Protein AF-A0A9E4LAI0-F1 (afdb_monomer)

pLDDT: mean 87.23, std 9.24, range [64.25, 98.38]

Structure (mmCIF, N/CA/C/O backbone):
data_AF-A0A9E4LAI0-F1
#
_entry.id   AF-A0A9E4LAI0-F1
#
loop_
_atom_site.group_PDB
_atom_site.id
_atom_site.type_symbol
_atom_site.label_atom_id
_atom_site.label_alt_id
_atom_site.label_comp_id
_atom_site.label_asym_id
_atom_site.label_entity_id
_atom_site.label_seq_id
_atom_site.pdbx_PDB_ins_code
_atom_site.Cartn_x
_atom_site.Cartn_y
_atom_site.Cartn_z
_atom_site.occupancy
_atom_site.B_iso_or_equiv
_atom_site.auth_seq_id
_atom_site.auth_comp_id
_atom_site.auth_asym_id
_atom_site.auth_atom_id
_atom_site.pdbx_PDB_model_num
ATOM 1 N N . MET A 1 1 ? 12.747 -11.117 -9.020 1.00 89.06 1 MET A N 1
ATOM 2 C CA . MET A 1 1 ? 11.397 -11.429 -8.534 1.00 89.06 1 MET A CA 1
ATOM 3 C C . MET A 1 1 ? 11.573 -12.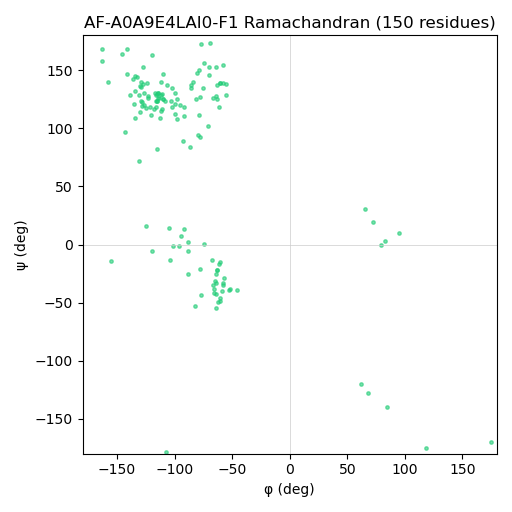028 -7.171 1.00 89.06 1 MET A C 1
ATOM 5 O O . MET A 1 1 ? 12.304 -13.007 -7.047 1.00 89.06 1 MET A O 1
ATOM 9 N N . ASP A 1 2 ? 10.943 -11.422 -6.192 1.00 92.38 2 ASP A N 1
ATOM 10 C CA . ASP A 1 2 ? 10.951 -11.849 -4.810 1.00 92.38 2 ASP A CA 1
ATOM 11 C C . ASP A 1 2 ? 9.513 -11.925 -4.309 1.00 92.38 2 ASP A C 1
ATOM 13 O O . ASP A 1 2 ? 8.656 -11.130 -4.685 1.00 92.38 2 ASP A O 1
ATOM 17 N N . TYR A 1 3 ? 9.246 -12.960 -3.523 1.00 95.19 3 TYR A N 1
ATOM 18 C CA . TYR A 1 3 ? 7.987 -13.152 -2.823 1.00 95.19 3 TYR A CA 1
ATOM 19 C C . TYR A 1 3 ? 8.229 -12.858 -1.349 1.00 95.19 3 TYR A C 1
ATOM 21 O O . TYR A 1 3 ? 9.239 -13.302 -0.792 1.00 95.19 3 TYR A O 1
ATOM 29 N N . PHE A 1 4 ? 7.298 -12.149 -0.724 1.00 92.69 4 PHE A N 1
ATOM 30 C CA . PHE A 1 4 ? 7.337 -11.855 0.699 1.00 92.69 4 PHE A CA 1
ATOM 31 C C . PHE A 1 4 ? 6.064 -12.341 1.393 1.00 92.69 4 PHE A C 1
ATOM 33 O O . PHE A 1 4 ? 4.955 -12.171 0.887 1.00 92.69 4 PHE A O 1
ATOM 40 N N . ASP A 1 5 ? 6.250 -12.918 2.580 1.00 94.62 5 ASP A N 1
ATOM 41 C CA . ASP A 1 5 ? 5.193 -13.297 3.516 1.00 94.62 5 ASP A CA 1
ATOM 42 C C . ASP A 1 5 ? 5.607 -12.833 4.909 1.00 94.62 5 ASP A C 1
ATOM 44 O O . ASP A 1 5 ? 6.584 -13.324 5.481 1.00 94.62 5 ASP A O 1
ATOM 48 N N . ILE A 1 6 ? 4.926 -11.806 5.404 1.00 89.00 6 ILE A N 1
ATOM 49 C CA . ILE A 1 6 ? 5.287 -11.106 6.629 1.00 89.00 6 ILE A CA 1
ATOM 50 C C . ILE A 1 6 ? 4.108 -11.194 7.586 1.00 89.00 6 ILE A C 1
ATOM 52 O O . ILE A 1 6 ? 3.035 -10.652 7.324 1.00 89.00 6 ILE A O 1
ATOM 56 N N . GLU A 1 7 ? 4.343 -11.823 8.734 1.00 88.94 7 GLU A N 1
ATOM 57 C CA . GLU A 1 7 ? 3.403 -11.854 9.847 1.00 88.94 7 GLU A CA 1
ATOM 58 C C . GLU A 1 7 ? 3.963 -11.034 11.014 1.00 88.94 7 GLU A C 1
ATOM 60 O O . GLU A 1 7 ? 5.004 -11.357 11.591 1.00 88.94 7 GLU A O 1
ATOM 65 N N . LEU A 1 8 ? 3.264 -9.959 11.371 1.00 82.69 8 LEU A N 1
ATOM 66 C CA . LEU A 1 8 ? 3.583 -9.111 12.514 1.00 82.69 8 LEU A CA 1
ATOM 67 C C . LEU A 1 8 ? 2.671 -9.487 13.681 1.00 82.69 8 LEU A C 1
ATOM 69 O O . LEU A 1 8 ? 1.450 -9.378 13.579 1.00 82.69 8 LEU A O 1
ATOM 73 N N . LYS A 1 9 ? 3.266 -9.902 14.803 1.00 82.31 9 LYS A N 1
ATOM 74 C CA . LYS A 1 9 ? 2.560 -10.254 16.046 1.00 82.31 9 LYS A CA 1
ATOM 75 C C . LYS A 1 9 ? 2.830 -9.225 17.131 1.00 82.31 9 LYS A C 1
ATOM 77 O O . LYS A 1 9 ? 3.940 -8.706 17.216 1.00 82.31 9 LYS A O 1
ATOM 82 N N . GLY A 1 10 ? 1.840 -8.991 17.992 1.00 70.88 10 GLY A N 1
ATOM 83 C CA . GLY A 1 10 ? 1.996 -8.102 19.147 1.00 70.88 10 GLY A CA 1
ATOM 84 C C . GLY A 1 10 ? 2.229 -6.643 18.756 1.00 70.88 10 GLY A C 1
ATOM 85 O O . GLY A 1 10 ? 2.938 -5.923 19.455 1.00 70.88 10 GLY A O 1
ATOM 86 N N . GLY A 1 11 ? 1.670 -6.220 17.619 1.00 68.88 11 GLY A N 1
ATOM 87 C CA . GLY A 1 11 ? 1.659 -4.810 17.249 1.00 68.88 11 GLY A CA 1
ATOM 88 C C . GLY A 1 11 ? 0.836 -4.012 18.257 1.00 68.88 11 GLY A C 1
ATOM 89 O O . GLY A 1 11 ? -0.085 -4.543 18.866 1.00 68.88 11 GLY A O 1
ATOM 90 N N . VAL A 1 12 ? 1.140 -2.732 18.432 1.00 67.31 12 VAL A N 1
ATOM 91 C CA . VAL A 1 12 ? 0.306 -1.825 19.228 1.00 67.31 12 VAL A CA 1
ATOM 92 C C . VAL A 1 12 ? -0.348 -0.846 18.271 1.00 67.31 12 VAL A C 1
ATOM 94 O O . VAL A 1 12 ? 0.338 -0.192 17.487 1.00 67.31 12 VAL A O 1
ATOM 97 N N . GLY A 1 13 ? -1.671 -0.746 18.314 1.00 69.56 13 GLY A N 1
ATOM 98 C CA . GLY A 1 13 ? -2.415 0.170 17.461 1.00 69.56 13 GLY A CA 1
ATOM 99 C C . GLY A 1 13 ? -3.825 0.399 17.976 1.00 69.56 13 GLY A C 1
ATOM 100 O O . GLY A 1 13 ? -4.352 -0.384 18.761 1.00 69.56 13 GLY A O 1
ATOM 101 N N . ALA A 1 14 ? -4.422 1.516 17.578 1.00 66.19 14 ALA A N 1
ATOM 102 C CA . ALA A 1 14 ? -5.765 1.866 18.011 1.00 66.19 14 ALA A CA 1
ATOM 103 C C . ALA A 1 14 ? -6.801 1.178 17.121 1.00 66.19 14 ALA A C 1
ATOM 105 O O . ALA A 1 14 ? -6.645 1.124 15.899 1.00 66.19 14 ALA A O 1
ATOM 106 N N . LEU A 1 15 ? -7.886 0.694 17.726 1.00 75.25 15 LEU A N 1
ATOM 107 C CA . LEU A 1 15 ? -9.094 0.377 16.968 1.00 75.25 15 LEU A CA 1
ATOM 108 C C . LEU A 1 15 ? -9.638 1.669 16.355 1.00 75.25 15 LEU A C 1
ATOM 110 O O . LEU A 1 15 ? -9.705 2.690 17.036 1.00 75.25 15 LEU A O 1
ATOM 114 N N . SER A 1 16 ? -10.075 1.630 15.097 1.00 78.38 16 SER A N 1
ATOM 115 C CA . SER A 1 16 ? -10.792 2.769 14.517 1.00 78.38 16 SER A CA 1
ATOM 116 C C . SER A 1 16 ? -12.048 3.090 15.348 1.00 78.38 16 SER A C 1
ATOM 118 O O . SER A 1 16 ? -12.754 2.139 15.714 1.00 78.38 16 SER A O 1
ATOM 120 N N . PRO A 1 17 ? -12.376 4.371 15.600 1.00 85.19 17 PRO A N 1
ATOM 121 C CA . PRO A 1 17 ? -13.612 4.785 16.275 1.00 85.19 17 PRO A CA 1
ATOM 122 C C . PRO A 1 17 ? -14.881 4.088 15.758 1.00 85.19 17 PRO A C 1
ATOM 124 O O . PRO A 1 17 ? -15.740 3.676 16.534 1.00 85.19 17 PRO A O 1
ATOM 127 N N . GLU A 1 18 ? -14.973 3.879 14.447 1.00 83.12 18 GLU A N 1
ATOM 128 C CA . GLU A 1 18 ? -16.085 3.220 13.760 1.00 83.12 18 GLU A CA 1
ATOM 129 C C . GLU A 1 18 ? -16.210 1.756 14.173 1.00 83.12 18 GLU A C 1
ATOM 131 O O . GLU A 1 18 ? -17.307 1.268 14.428 1.00 83.12 18 GLU A O 1
ATOM 136 N N . LEU A 1 19 ? -15.084 1.048 14.268 1.00 82.00 19 LEU A N 1
ATOM 137 C CA . LEU A 1 19 ? -15.060 -0.340 14.721 1.00 82.00 19 LEU A CA 1
ATOM 138 C C . LEU A 1 19 ? -15.493 -0.439 16.186 1.00 82.00 19 LEU A C 1
ATOM 140 O O . LEU A 1 19 ? -16.276 -1.323 16.515 1.00 82.00 19 LEU A O 1
ATOM 144 N N . VAL A 1 20 ? -15.041 0.475 17.050 1.00 86.31 20 VAL A N 1
ATOM 145 C CA . VAL A 1 20 ? -15.478 0.534 18.457 1.00 86.31 20 VAL A CA 1
ATOM 146 C C . VAL A 1 20 ? -16.991 0.758 18.543 1.00 86.31 20 VAL A C 1
ATOM 148 O O . VAL A 1 20 ? -17.690 0.004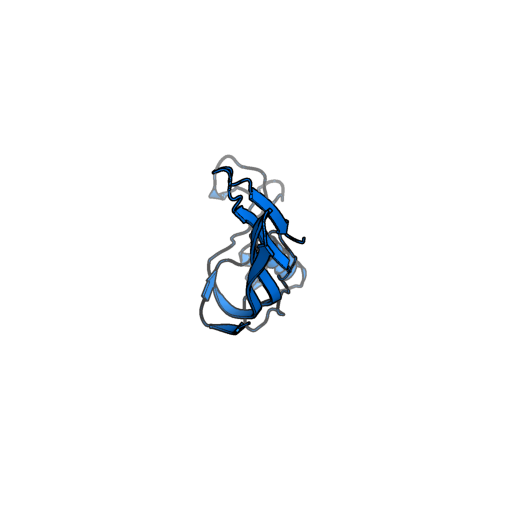 19.223 1.00 86.31 20 VAL A O 1
ATOM 151 N N . LEU A 1 21 ? -17.513 1.739 17.801 1.00 89.25 21 LEU A N 1
ATOM 152 C CA . LEU A 1 21 ? -18.940 2.049 17.771 1.00 89.25 21 LEU A CA 1
ATOM 153 C C . LEU A 1 21 ? -19.771 0.880 17.228 1.00 89.25 21 LEU A C 1
ATOM 155 O O . LEU A 1 21 ? -20.724 0.464 17.881 1.00 89.25 21 LEU A O 1
ATOM 159 N N . ASN A 1 22 ? -19.393 0.309 16.082 1.00 87.94 22 ASN A N 1
ATOM 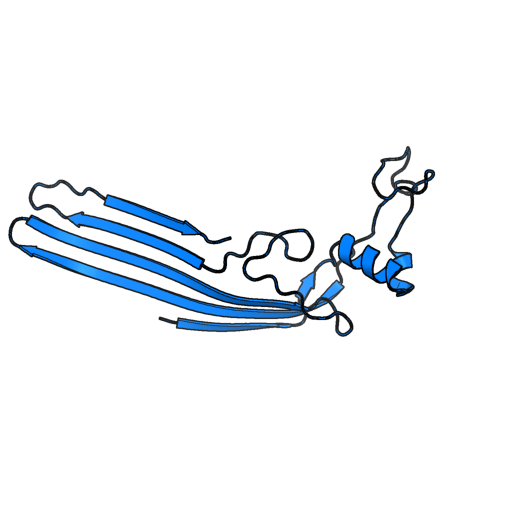160 C CA . ASN A 1 22 ? -20.098 -0.828 15.485 1.00 87.94 22 ASN A CA 1
ATOM 161 C C . ASN A 1 22 ? -20.131 -2.024 16.439 1.00 87.94 22 ASN A C 1
ATOM 163 O O . ASN A 1 22 ? -21.170 -2.650 16.604 1.00 87.94 22 ASN A O 1
ATOM 167 N N . ARG A 1 23 ? -19.039 -2.293 17.162 1.00 85.75 23 ARG A N 1
ATOM 168 C CA . ARG A 1 23 ? -19.013 -3.363 18.168 1.00 85.75 23 ARG A CA 1
ATOM 169 C C . ARG A 1 23 ? -19.928 -3.099 19.351 1.00 85.75 23 ARG A C 1
ATOM 171 O O . ARG A 1 23 ? -20.544 -4.039 19.849 1.00 85.75 23 ARG A O 1
ATOM 178 N N . CYS A 1 24 ? -20.022 -1.849 19.797 1.00 89.81 24 CYS A N 1
ATOM 179 C CA . CYS A 1 24 ? -21.010 -1.482 20.802 1.00 89.81 24 CYS A CA 1
ATOM 180 C C . CYS A 1 24 ? -22.436 -1.758 20.296 1.00 89.81 24 CYS A C 1
ATOM 182 O O . CYS A 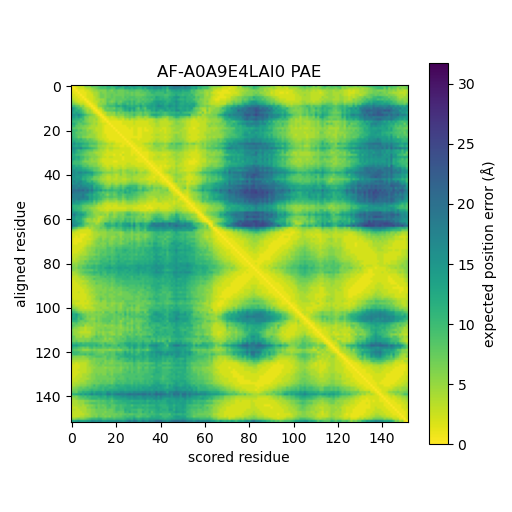1 24 ? -23.226 -2.380 21.005 1.00 89.81 24 CYS A O 1
ATOM 184 N N . LEU A 1 25 ? -22.741 -1.362 19.054 1.00 89.94 25 LEU A N 1
ATOM 185 C CA . LEU A 1 25 ? -24.044 -1.597 18.421 1.00 89.94 25 LEU A CA 1
ATOM 186 C C . LEU A 1 25 ? -24.348 -3.094 18.228 1.00 89.94 25 LEU A C 1
ATOM 188 O O . LEU A 1 25 ? -25.492 -3.504 18.403 1.00 89.94 25 LEU A O 1
ATOM 192 N N . ASP A 1 26 ? -23.324 -3.911 17.976 1.00 89.75 26 ASP A N 1
ATOM 193 C CA . ASP A 1 26 ? -23.410 -5.378 17.910 1.00 89.75 26 ASP A CA 1
ATOM 194 C C . ASP A 1 26 ? -23.542 -6.049 19.299 1.00 89.75 26 ASP A C 1
ATOM 196 O O . ASP A 1 26 ? -23.590 -7.277 19.401 1.00 89.75 26 ASP A O 1
ATOM 200 N N . GLY A 1 27 ? -23.582 -5.272 20.389 1.00 87.50 27 GLY A N 1
ATOM 201 C CA . GLY A 1 27 ? -23.843 -5.760 21.747 1.00 87.50 27 GLY A CA 1
ATOM 202 C C . GLY A 1 27 ? -22.605 -6.073 22.594 1.00 87.50 27 GLY A C 1
ATOM 203 O O . GLY A 1 27 ? -22.738 -6.642 23.680 1.00 87.50 27 GLY A O 1
ATOM 204 N N . LYS A 1 28 ? -21.389 -5.703 22.163 1.00 86.00 28 LYS A N 1
ATOM 205 C CA . LYS A 1 28 ? -20.188 -5.808 23.015 1.00 86.00 28 LYS A CA 1
ATOM 206 C C . LYS A 1 28 ? -20.122 -4.643 24.004 1.00 86.00 28 LYS A C 1
ATOM 208 O O . LYS A 1 28 ? -19.547 -3.598 23.708 1.00 86.00 28 LYS A O 1
ATOM 213 N N . THR A 1 29 ? -20.632 -4.866 25.215 1.00 86.81 29 THR A N 1
ATOM 214 C CA . THR A 1 29 ? -20.696 -3.861 26.295 1.00 86.81 29 THR A CA 1
ATOM 215 C C . THR A 1 29 ? -19.350 -3.197 26.595 1.00 86.81 29 THR A C 1
ATOM 217 O O . THR A 1 29 ? -19.302 -1.983 26.740 1.00 86.81 29 THR A O 1
ATOM 220 N N . SER A 1 30 ? -18.241 -3.947 26.572 1.00 85.44 30 SER A N 1
ATOM 221 C CA . SER A 1 30 ? -16.904 -3.388 26.830 1.00 85.44 30 SER A CA 1
ATOM 222 C C . SER A 1 30 ? -16.448 -2.346 25.800 1.00 85.44 30 SER A C 1
ATOM 224 O O . SER A 1 30 ? -15.576 -1.535 26.095 1.00 85.44 30 SER A O 1
ATOM 226 N N . GLN A 1 31 ? -17.014 -2.352 24.588 1.00 86.94 31 GLN A N 1
ATOM 227 C CA . GLN A 1 31 ? -16.757 -1.312 23.588 1.00 86.94 31 GLN A CA 1
ATOM 228 C C . GLN A 1 31 ? -17.731 -0.137 23.735 1.00 86.94 31 GLN A C 1
ATOM 230 O O . GLN A 1 31 ? -17.375 0.988 23.401 1.00 86.94 31 GLN A O 1
ATOM 235 N N . CYS A 1 32 ? -18.925 -0.358 24.297 1.00 89.56 32 CYS A N 1
ATOM 236 C CA . CYS A 1 32 ? -19.845 0.727 24.649 1.00 89.56 32 CYS A CA 1
ATOM 237 C C . CYS A 1 32 ? -19.285 1.639 25.740 1.00 89.56 32 CYS A C 1
ATOM 239 O O . CYS A 1 32 ? -19.522 2.843 25.695 1.00 89.56 32 CYS A O 1
ATOM 241 N N . ASP A 1 33 ? -18.477 1.099 26.655 1.00 88.94 33 ASP A N 1
ATOM 242 C CA . ASP A 1 33 ? -17.802 1.885 27.694 1.00 88.94 33 ASP A CA 1
ATOM 243 C C . ASP A 1 33 ? -16.833 2.931 27.124 1.00 88.94 33 ASP A C 1
ATOM 245 O O . ASP A 1 33 ? -16.470 3.866 27.835 1.00 88.94 33 ASP A O 1
ATOM 249 N N . LYS A 1 34 ? -16.442 2.800 25.851 1.00 88.38 34 LYS A N 1
ATOM 250 C CA . LYS A 1 34 ? -15.578 3.735 25.115 1.00 88.38 34 LYS A CA 1
ATOM 251 C C . LYS A 1 34 ? -16.360 4.745 24.271 1.00 88.38 34 LYS A C 1
ATOM 253 O O . LYS A 1 34 ? -15.763 5.578 23.596 1.00 88.38 34 LYS A O 1
ATOM 258 N N . VAL A 1 35 ? -17.691 4.676 24.261 1.00 90.81 35 VAL A N 1
ATOM 259 C CA . VAL A 1 35 ? -18.549 5.607 23.520 1.00 90.81 35 VAL A CA 1
ATOM 260 C C . VAL A 1 35 ? -19.052 6.678 24.486 1.00 90.81 35 VAL A C 1
ATOM 262 O O . VAL A 1 35 ? -19.906 6.420 25.334 1.00 90.81 35 VAL A O 1
ATOM 265 N N . ARG A 1 36 ? -18.531 7.902 24.360 1.00 90.00 36 ARG A N 1
ATOM 266 C CA . ARG A 1 36 ? -18.939 9.060 25.163 1.00 90.00 36 ARG A CA 1
ATOM 267 C C . ARG A 1 36 ? -19.898 9.916 24.352 1.00 90.00 36 ARG A C 1
ATOM 269 O O . ARG A 1 36 ? -19.511 10.519 23.357 1.00 90.00 36 ARG A O 1
ATOM 276 N N . ARG A 1 37 ? -21.162 9.971 24.768 1.00 89.69 37 ARG A N 1
ATOM 277 C CA . ARG A 1 37 ? -22.148 10.864 24.147 1.00 89.69 37 ARG A CA 1
ATOM 278 C C . ARG A 1 37 ? -22.081 12.250 24.773 1.00 89.69 37 ARG A C 1
ATOM 280 O O . ARG A 1 37 ? -22.002 12.360 25.995 1.00 89.69 37 ARG A O 1
ATOM 287 N N . GLY A 1 38 ? -22.155 13.279 23.934 1.00 88.50 38 GLY A N 1
ATOM 288 C CA . GLY A 1 38 ? -22.289 14.662 24.380 1.00 88.50 38 GLY A CA 1
ATOM 289 C C . GLY A 1 38 ? -23.663 14.936 25.014 1.00 88.50 38 GLY A C 1
ATOM 290 O O . GLY A 1 38 ? -24.558 14.086 24.943 1.00 88.50 38 GLY A O 1
ATOM 291 N N . PRO A 1 39 ? -23.886 16.131 25.594 1.00 85.88 39 PRO A N 1
ATOM 292 C CA . PRO A 1 39 ? -25.147 16.503 26.242 1.00 85.88 39 PRO A CA 1
ATOM 293 C C . PRO A 1 39 ? -26.366 16.404 25.319 1.00 85.88 39 PRO A C 1
ATOM 295 O O . PRO A 1 39 ? -27.471 16.126 25.778 1.00 85.88 39 PRO A O 1
ATOM 298 N N . SER A 1 40 ? -26.158 16.596 24.015 1.00 86.44 40 SER A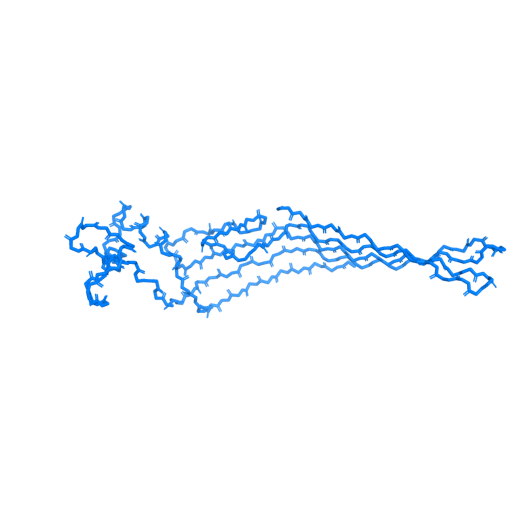 N 1
ATOM 299 C CA . SER A 1 40 ? -27.191 16.493 22.978 1.00 86.44 40 SER A CA 1
ATOM 300 C C . SER A 1 40 ? -27.342 15.070 22.418 1.00 86.44 40 SER A C 1
ATOM 302 O O . SER A 1 40 ? -28.122 14.849 21.494 1.00 86.44 40 SER A O 1
ATOM 304 N N . GLY A 1 41 ? -26.588 14.099 22.945 1.00 85.94 41 GLY A N 1
ATOM 305 C CA . GLY A 1 41 ? -26.563 12.710 22.485 1.00 85.94 41 GLY A CA 1
ATOM 306 C C . GLY A 1 41 ? -25.654 12.437 21.279 1.00 85.94 41 GLY A C 1
ATOM 307 O O . GLY A 1 41 ? -25.615 11.294 20.809 1.00 85.94 41 GLY A O 1
ATOM 308 N N . ASP A 1 42 ? -24.932 13.444 20.786 1.00 88.94 42 ASP A N 1
ATOM 309 C CA . ASP A 1 42 ? -24.008 13.357 19.652 1.00 88.94 42 ASP A CA 1
ATOM 310 C C . ASP A 1 42 ? -22.662 12.692 20.022 1.00 88.94 42 ASP A C 1
ATOM 312 O O . ASP A 1 42 ? -22.395 12.404 21.190 1.00 88.94 42 ASP A O 1
ATOM 316 N N . LEU A 1 43 ? -21.822 12.431 19.015 1.00 88.00 43 LEU A N 1
ATOM 317 C CA . LEU A 1 43 ? -20.495 11.810 19.168 1.00 88.00 43 LEU A CA 1
ATOM 318 C C . LEU A 1 43 ? -19.360 12.650 18.556 1.00 88.00 43 LEU A C 1
ATOM 320 O O . LEU A 1 43 ? -18.292 12.107 18.277 1.00 88.00 43 LEU A O 1
ATOM 324 N N . TRP A 1 44 ? -19.593 13.933 18.271 1.00 82.81 44 TRP A N 1
ATOM 325 C CA . TRP A 1 44 ? -18.623 14.746 17.521 1.00 82.81 44 TRP A CA 1
ATOM 326 C C . TRP A 1 44 ? -18.713 16.253 17.763 1.00 82.81 44 TRP A C 1
ATOM 328 O O . TRP A 1 44 ? -17.818 16.985 17.337 1.00 82.81 44 TRP A O 1
ATOM 338 N N . LEU A 1 45 ? -19.796 16.751 18.365 1.00 84.44 45 LEU A N 1
ATOM 339 C CA . LEU A 1 45 ? -19.961 18.173 18.619 1.00 84.44 45 LEU A CA 1
ATOM 340 C C . LEU A 1 45 ? -19.117 18.563 19.837 1.00 84.44 45 LEU A C 1
ATOM 342 O O . LEU A 1 45 ? -19.261 17.959 20.905 1.00 84.44 45 LEU A O 1
ATOM 346 N N . PRO A 1 46 ? -18.258 19.588 19.704 1.00 78.94 46 PRO A N 1
ATOM 347 C CA . PRO A 1 46 ? -17.544 20.143 20.841 1.00 78.94 46 PRO A CA 1
ATOM 348 C C . PRO A 1 46 ? -18.533 20.688 21.871 1.00 78.94 46 PRO A C 1
ATOM 350 O O . PRO A 1 46 ? -19.510 21.352 21.516 1.00 78.94 46 PRO A O 1
ATOM 353 N N . SER A 1 47 ? -18.247 20.457 23.145 1.00 79.62 47 SER A N 1
ATOM 354 C CA . SER A 1 47 ? -18.928 21.111 24.261 1.00 79.62 47 SER A CA 1
ATOM 355 C C . SER A 1 47 ? -18.013 22.146 24.923 1.00 79.62 47 SER A C 1
ATOM 357 O O . SER A 1 47 ? -16.882 22.387 24.500 1.00 79.62 47 SER A O 1
ATOM 359 N N . ASP A 1 48 ? -18.519 22.786 25.973 1.00 82.25 48 ASP A N 1
ATOM 360 C CA . ASP A 1 48 ? -17.791 23.756 26.789 1.00 82.25 48 ASP A CA 1
ATOM 361 C C . ASP A 1 48 ? -16.574 23.158 27.521 1.00 82.25 48 ASP A C 1
ATOM 363 O O . ASP A 1 48 ? -15.656 23.895 27.887 1.00 82.25 48 ASP A O 1
ATOM 367 N N . ARG A 1 49 ? -16.547 21.834 27.724 1.00 78.75 49 ARG A N 1
ATOM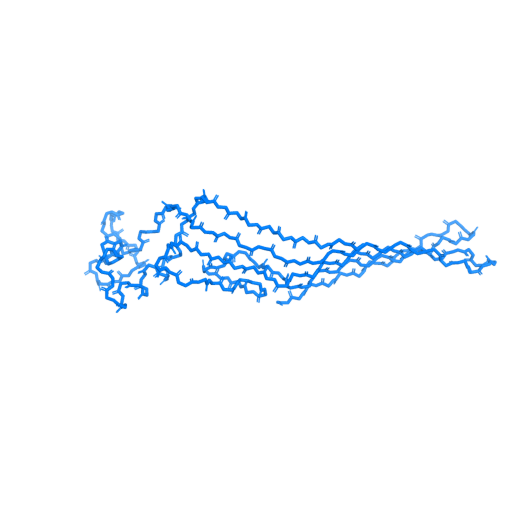 368 C CA . ARG A 1 49 ? -15.446 21.094 28.354 1.00 78.75 49 ARG A CA 1
ATOM 369 C C . ARG A 1 49 ? -15.132 19.817 27.593 1.00 78.75 49 ARG A C 1
ATOM 371 O O . ARG A 1 49 ? -16.030 19.097 27.178 1.00 78.75 49 ARG A O 1
ATOM 378 N N . VAL A 1 50 ? -13.854 19.462 27.501 1.00 74.44 50 VAL A N 1
ATOM 379 C CA . VAL A 1 50 ? -13.434 18.216 26.835 1.00 74.44 50 VAL A CA 1
ATOM 380 C C . VAL A 1 50 ? -14.090 16.987 27.482 1.00 74.44 50 VAL A C 1
ATOM 382 O O . VAL A 1 50 ? -14.479 16.067 26.770 1.00 74.44 50 VAL A O 1
ATOM 385 N N . GLU A 1 51 ? -14.304 16.997 28.805 1.00 79.31 51 GLU A N 1
ATOM 386 C CA . GLU A 1 51 ? -14.955 15.883 29.517 1.00 79.31 51 GLU A CA 1
ATOM 387 C C . GLU A 1 51 ? -16.417 15.654 29.102 1.00 79.31 51 GLU A C 1
ATOM 389 O O . GLU A 1 51 ? -16.940 14.554 29.265 1.00 79.31 51 GLU A O 1
ATOM 394 N N . THR A 1 52 ? -17.091 16.691 28.597 1.00 81.56 52 THR A N 1
ATOM 395 C CA . THR A 1 52 ? -18.494 16.631 28.171 1.00 81.56 52 THR A CA 1
ATOM 396 C C . THR A 1 52 ? -18.633 16.525 26.653 1.00 81.56 52 THR A C 1
ATOM 398 O O . THR A 1 52 ? -19.748 16.441 26.154 1.00 81.56 52 THR A O 1
ATOM 401 N N . THR A 1 53 ? -17.534 16.528 25.895 1.00 86.62 53 THR A N 1
ATOM 402 C CA . THR A 1 53 ? -17.583 16.487 24.428 1.00 86.62 53 THR A CA 1
ATOM 403 C C . THR A 1 53 ? -17.925 15.077 23.956 1.00 86.62 53 THR A C 1
ATOM 405 O O . THR A 1 53 ? -17.352 14.102 24.441 1.00 86.62 53 THR A O 1
ATOM 408 N N . GLY A 1 54 ? -18.841 14.952 22.992 1.00 88.94 54 GLY A N 1
ATOM 409 C CA . GLY A 1 54 ? -19.157 13.662 22.382 1.00 88.94 54 GLY A CA 1
ATOM 410 C C . GLY A 1 54 ? -17.970 13.135 21.576 1.00 88.94 54 GLY A C 1
ATOM 411 O O . GLY A 1 54 ? -17.449 13.848 20.722 1.00 88.94 54 GLY A O 1
ATOM 412 N N . HIS A 1 55 ? -17.529 11.906 21.846 1.00 89.06 55 HIS A N 1
ATOM 413 C CA . HIS A 1 55 ? -16.441 11.250 21.119 1.00 89.06 55 HIS A CA 1
ATOM 414 C C . HIS A 1 55 ? -16.424 9.732 21.351 1.00 89.06 55 HIS A C 1
ATOM 416 O O . HIS A 1 55 ? -17.090 9.190 22.234 1.00 89.06 55 HIS A O 1
ATOM 422 N N . VAL A 1 56 ? -15.624 9.027 20.552 1.00 89.00 56 VAL A N 1
ATOM 423 C CA . VAL A 1 56 ? -15.306 7.613 20.771 1.00 89.00 56 VAL A CA 1
ATOM 424 C C . VAL A 1 56 ? -13.844 7.498 21.192 1.00 89.00 56 VAL A C 1
ATOM 426 O O . VAL A 1 56 ? -12.946 7.976 20.498 1.00 89.00 56 VAL A O 1
ATOM 429 N N . GLU A 1 57 ? -13.602 6.859 22.332 1.00 86.25 57 GLU A N 1
ATOM 430 C CA . GLU A 1 57 ? -12.275 6.631 22.898 1.00 86.25 57 GLU A CA 1
ATOM 431 C C . GLU A 1 57 ? -11.579 5.468 22.166 1.00 86.25 57 GLU A C 1
ATOM 433 O O . GLU A 1 57 ? -11.722 4.291 22.504 1.00 86.25 57 GLU A O 1
ATOM 438 N N . ALA A 1 58 ? -10.801 5.800 21.137 1.00 77.62 58 ALA A N 1
ATOM 439 C CA . ALA A 1 58 ? -9.949 4.854 20.421 1.00 77.62 58 ALA A CA 1
ATOM 440 C C . ALA A 1 58 ? -8.580 4.722 21.113 1.00 77.62 58 ALA A C 1
ATOM 442 O O . ALA A 1 58 ? -7.614 5.395 20.754 1.00 77.62 58 ALA A O 1
ATOM 443 N N . VAL A 1 59 ? -8.496 3.868 22.137 1.00 70.44 59 VAL A N 1
ATOM 444 C CA . VAL A 1 59 ? -7.231 3.586 22.838 1.00 70.44 59 VAL A CA 1
ATOM 445 C C . VAL A 1 59 ? -6.345 2.620 22.050 1.00 70.44 59 VAL A C 1
ATOM 447 O O . VAL A 1 59 ? -6.837 1.764 21.314 1.00 70.44 59 VAL A O 1
ATOM 450 N N . LEU A 1 60 ? -5.026 2.761 22.215 1.00 68.31 60 LEU A N 1
ATOM 451 C CA . LEU A 1 60 ? -4.058 1.791 21.707 1.00 68.31 60 LEU A CA 1
ATOM 452 C C . LEU A 1 60 ? -4.282 0.445 22.401 1.00 68.31 60 LEU A C 1
ATOM 454 O O . LEU A 1 60 ? -4.242 0.358 23.627 1.00 68.31 60 LEU A O 1
ATOM 458 N N . GLU A 1 61 ? -4.478 -0.602 21.611 1.00 70.88 61 GLU A N 1
ATOM 459 C CA . GLU A 1 61 ? -4.578 -1.977 22.081 1.00 70.88 61 GLU A CA 1
ATOM 460 C C . GLU A 1 61 ? -3.474 -2.833 21.461 1.00 70.88 61 GLU A C 1
ATOM 462 O O . GLU A 1 61 ? -2.839 -2.465 20.467 1.00 70.88 61 GLU A O 1
ATOM 467 N N . ASN A 1 62 ? -3.240 -3.996 22.068 1.00 64.25 62 ASN A N 1
ATOM 468 C CA . ASN A 1 62 ? -2.370 -5.008 21.487 1.00 64.25 62 ASN A CA 1
ATOM 469 C C . ASN A 1 62 ? -3.087 -5.621 20.280 1.00 64.25 62 ASN A C 1
ATOM 471 O O . ASN A 1 62 ? -3.972 -6.465 20.437 1.00 64.25 62 ASN A O 1
ATOM 475 N N . LEU A 1 63 ? -2.692 -5.188 19.086 1.00 68.38 63 LEU A N 1
ATOM 476 C CA . LEU A 1 63 ? -3.136 -5.755 17.829 1.00 68.38 63 LEU A CA 1
ATOM 477 C C . LEU A 1 63 ? -2.663 -7.203 17.718 1.00 68.38 63 LEU A C 1
ATOM 479 O O . LEU A 1 63 ? -1.480 -7.515 17.884 1.00 68.38 63 LEU A O 1
ATOM 483 N N . ALA A 1 64 ? -3.612 -8.091 17.434 1.00 67.50 64 ALA A N 1
ATOM 484 C CA . ALA A 1 64 ? -3.364 -9.522 17.420 1.00 67.50 64 ALA A CA 1
ATOM 485 C C . ALA A 1 64 ? -2.366 -9.920 16.322 1.00 67.50 64 ALA A C 1
ATOM 487 O O . ALA A 1 64 ? -1.366 -10.567 16.634 1.00 67.50 64 ALA A O 1
ATOM 488 N N . VAL A 1 65 ? -2.624 -9.554 15.058 1.00 78.69 65 VAL A N 1
ATOM 489 C CA . VAL A 1 65 ? -1.787 -9.956 13.911 1.00 78.69 65 VAL A CA 1
ATOM 490 C C . VAL A 1 65 ? -1.964 -8.988 12.731 1.00 78.69 65 VAL A C 1
ATOM 492 O O . VAL A 1 65 ? -3.093 -8.607 12.429 1.00 78.69 65 VAL A O 1
ATOM 495 N N . ALA A 1 66 ? -0.887 -8.645 12.020 1.00 83.81 66 ALA A N 1
ATOM 496 C CA . ALA A 1 66 ? -0.960 -8.131 10.649 1.00 83.81 66 ALA A CA 1
ATOM 497 C C . ALA A 1 66 ? -0.253 -9.097 9.688 1.00 83.81 66 ALA A C 1
ATOM 499 O O . ALA A 1 66 ? 0.878 -9.496 9.949 1.00 83.81 66 ALA A O 1
ATOM 500 N N . GLU A 1 67 ? -0.907 -9.463 8.589 1.00 88.69 67 GLU A N 1
ATOM 501 C CA . GLU A 1 67 ? -0.366 -10.363 7.562 1.00 88.69 67 GLU A CA 1
ATOM 502 C C . GLU A 1 67 ? -0.227 -9.603 6.245 1.00 88.69 67 GLU A C 1
ATOM 504 O O . GLU A 1 67 ? -1.204 -9.051 5.742 1.00 88.69 67 GLU A O 1
ATOM 509 N N . VAL A 1 68 ? 0.981 -9.566 5.688 1.00 91.25 68 VAL A N 1
ATOM 510 C CA . VAL A 1 68 ? 1.303 -8.855 4.446 1.00 91.25 68 VAL A CA 1
ATOM 511 C C . VAL A 1 68 ? 1.971 -9.834 3.489 1.00 91.25 68 VAL A C 1
ATOM 513 O O . VAL A 1 68 ? 3.027 -10.381 3.807 1.00 91.25 68 VAL A O 1
ATOM 516 N N . ARG A 1 69 ? 1.373 -10.044 2.314 1.00 94.94 69 ARG A N 1
ATOM 517 C CA . ARG A 1 69 ? 1.904 -10.943 1.281 1.00 94.94 69 ARG A CA 1
ATOM 518 C C . ARG A 1 69 ? 1.893 -10.302 -0.086 1.00 94.94 69 ARG A C 1
ATOM 520 O O . ARG A 1 69 ? 0.953 -9.581 -0.433 1.00 94.94 69 ARG A O 1
ATOM 527 N N . GLY A 1 70 ? 2.907 -10.607 -0.879 1.00 95.81 70 GLY A N 1
ATOM 528 C CA . GLY A 1 70 ? 2.995 -10.088 -2.228 1.00 95.81 70 GLY A CA 1
ATOM 529 C C . GLY A 1 70 ? 4.287 -10.444 -2.937 1.00 95.81 70 GLY A C 1
ATOM 530 O O . GLY A 1 70 ? 5.077 -11.277 -2.494 1.00 95.81 70 GLY A O 1
ATOM 531 N N . TYR A 1 71 ? 4.454 -9.799 -4.082 1.00 96.81 71 TYR A N 1
ATOM 532 C CA . TYR A 1 71 ? 5.516 -10.064 -5.030 1.00 96.81 71 TYR A CA 1
ATOM 533 C C . TYR A 1 71 ? 6.122 -8.751 -5.494 1.00 96.81 71 TYR A C 1
ATOM 535 O O . TYR A 1 71 ? 5.404 -7.854 -5.940 1.00 96.81 71 TYR A O 1
ATOM 543 N N . ASP A 1 72 ? 7.444 -8.687 -5.476 1.00 96.38 72 ASP A N 1
ATOM 544 C CA . ASP A 1 72 ? 8.209 -7.593 -6.043 1.00 96.38 72 ASP A CA 1
ATOM 545 C C . ASP A 1 72 ? 8.992 -8.078 -7.272 1.00 96.38 72 ASP A C 1
ATOM 547 O O . ASP A 1 72 ? 9.523 -9.191 -7.367 1.00 96.38 72 ASP A O 1
ATOM 551 N N . PHE A 1 73 ? 9.018 -7.230 -8.293 1.00 97.12 73 PHE A N 1
ATOM 552 C CA . PHE A 1 73 ? 9.681 -7.481 -9.560 1.00 97.12 73 PHE A CA 1
ATOM 553 C C . PHE A 1 73 ? 10.572 -6.293 -9.894 1.00 97.12 73 PHE A C 1
ATOM 555 O O . PHE A 1 73 ? 10.113 -5.158 -10.031 1.00 97.12 73 PHE A O 1
ATOM 562 N N . ALA A 1 74 ? 11.853 -6.584 -10.090 1.00 97.44 74 ALA A N 1
ATOM 563 C CA . ALA A 1 74 ? 12.825 -5.664 -10.649 1.00 97.44 74 ALA A CA 1
ATOM 564 C C . ALA A 1 74 ? 13.311 -6.223 -11.986 1.00 97.44 74 ALA A C 1
ATOM 566 O O . ALA A 1 74 ? 13.772 -7.365 -12.054 1.00 97.44 74 ALA A O 1
ATOM 567 N N . ILE A 1 75 ? 13.161 -5.429 -13.044 1.00 96.88 75 ILE A N 1
ATOM 568 C CA . ILE A 1 75 ? 13.590 -5.776 -14.398 1.00 96.88 75 ILE A CA 1
ATOM 569 C C . ILE A 1 75 ? 14.441 -4.627 -14.925 1.00 96.88 75 ILE A C 1
ATOM 571 O O . ILE A 1 75 ? 13.951 -3.508 -15.080 1.00 96.88 75 ILE A O 1
ATOM 575 N N . ASP A 1 76 ? 15.691 -4.930 -15.248 1.00 97.50 76 ASP A N 1
ATOM 576 C CA . ASP A 1 76 ? 16.604 -4.035 -15.947 1.00 97.50 76 ASP A CA 1
ATOM 577 C C . ASP A 1 76 ? 16.930 -4.655 -17.307 1.00 97.50 76 ASP A C 1
ATOM 579 O O . ASP A 1 76 ? 17.374 -5.801 -17.397 1.00 97.50 76 ASP A O 1
ATOM 583 N N . TYR A 1 77 ? 16.671 -3.915 -18.382 1.00 97.38 77 TYR A N 1
ATOM 584 C CA . TYR A 1 77 ? 16.867 -4.394 -19.743 1.00 97.38 77 TYR A CA 1
ATOM 585 C C . TYR A 1 77 ? 17.481 -3.311 -20.621 1.00 97.38 77 TYR A C 1
ATOM 587 O O . TYR A 1 77 ? 16.965 -2.198 -20.712 1.00 97.38 77 TYR A O 1
ATOM 595 N N . MET A 1 78 ? 18.570 -3.651 -21.310 1.00 97.44 78 MET A N 1
ATOM 596 C CA . MET A 1 78 ? 19.223 -2.761 -22.262 1.00 97.44 78 MET A CA 1
ATOM 597 C C . MET A 1 78 ? 19.052 -3.296 -23.679 1.00 97.44 78 MET A C 1
ATOM 599 O O . MET A 1 78 ? 19.585 -4.346 -24.035 1.00 97.44 78 MET A O 1
ATOM 603 N N . LEU A 1 79 ? 18.333 -2.538 -24.499 1.00 97.56 79 LEU A N 1
ATOM 604 C CA . LEU A 1 79 ? 18.146 -2.812 -25.912 1.00 97.56 79 LEU A CA 1
ATOM 605 C C . LEU A 1 79 ? 19.169 -2.024 -26.732 1.00 97.56 79 LEU A C 1
ATOM 607 O O . LEU A 1 79 ? 19.188 -0.792 -26.711 1.00 97.56 79 LEU A O 1
ATOM 611 N N . ASN A 1 80 ? 20.006 -2.730 -27.486 1.00 96.69 80 ASN A N 1
ATOM 612 C CA . ASN A 1 80 ? 20.952 -2.113 -28.409 1.00 96.69 80 ASN A CA 1
ATOM 613 C C . ASN A 1 80 ? 20.244 -1.741 -29.725 1.00 96.69 80 ASN A C 1
ATOM 615 O O . ASN A 1 80 ? 19.633 -2.597 -30.360 1.00 96.69 80 ASN A O 1
ATOM 619 N N . LEU A 1 81 ? 20.336 -0.472 -30.136 1.00 96.50 81 LEU A N 1
ATOM 620 C CA . LEU A 1 81 ? 19.760 0.054 -31.381 1.00 96.50 81 LEU A CA 1
ATOM 621 C C . LEU A 1 81 ? 20.824 0.302 -32.469 1.00 96.50 81 LEU A C 1
ATOM 623 O O . LEU A 1 81 ? 20.578 1.005 -33.455 1.00 96.50 81 LEU A O 1
ATOM 627 N N . GLY A 1 82 ? 22.032 -0.236 -32.291 1.00 96.00 82 GLY A N 1
ATOM 628 C CA . GLY A 1 82 ? 23.162 -0.080 -33.198 1.00 96.00 82 GLY A CA 1
ATOM 629 C C . GLY A 1 82 ? 23.584 1.382 -33.325 1.00 96.00 82 GLY A C 1
ATOM 630 O O . GLY A 1 82 ? 23.914 2.042 -32.342 1.00 96.00 82 GLY A O 1
ATOM 631 N N . ARG A 1 83 ? 23.534 1.917 -34.551 1.00 95.81 83 ARG A N 1
ATOM 632 C CA . ARG A 1 83 ? 23.931 3.307 -34.850 1.00 95.81 83 ARG A CA 1
ATOM 633 C C . ARG A 1 83 ? 23.113 4.375 -34.116 1.00 95.81 83 ARG A C 1
ATOM 635 O O . ARG A 1 83 ? 23.508 5.532 -34.116 1.00 95.81 83 ARG A O 1
ATOM 642 N N . TYR A 1 84 ? 21.971 4.005 -33.538 1.00 95.50 84 TYR A N 1
ATOM 643 C CA . TYR A 1 84 ? 21.113 4.907 -32.772 1.00 95.50 84 TYR A CA 1
ATOM 644 C C . TYR A 1 84 ? 21.391 4.855 -31.262 1.00 95.50 84 TYR A C 1
ATOM 646 O O . TYR A 1 84 ? 20.658 5.472 -30.498 1.00 95.50 84 TYR A O 1
ATOM 654 N N . GLY A 1 85 ? 22.434 4.153 -30.810 1.00 96.00 85 GLY A N 1
ATOM 655 C CA . GLY A 1 85 ? 22.765 4.016 -29.391 1.00 96.00 85 GLY A CA 1
ATOM 656 C C . GLY A 1 85 ? 21.978 2.891 -28.722 1.00 96.00 85 GLY A C 1
ATOM 657 O O . GLY A 1 85 ? 21.796 1.828 -29.313 1.00 96.00 85 GLY A O 1
ATOM 658 N N . SER A 1 86 ? 21.507 3.099 -27.493 1.00 97.38 86 SER A N 1
ATOM 659 C CA . SER A 1 86 ? 20.798 2.061 -26.725 1.00 97.38 86 SER A CA 1
ATOM 660 C C . SER A 1 86 ? 19.623 2.609 -25.924 1.00 97.38 86 SER A C 1
ATOM 662 O O . SER A 1 86 ? 19.696 3.714 -25.389 1.00 97.38 86 SER A O 1
ATOM 664 N N . LEU A 1 87 ? 18.566 1.815 -25.776 1.00 97.75 87 LEU A N 1
ATOM 665 C CA . LEU A 1 87 ? 17.475 2.081 -24.841 1.00 97.75 87 LEU A CA 1
ATOM 666 C C . LEU A 1 87 ? 17.686 1.279 -23.563 1.00 97.75 87 LEU A C 1
ATOM 668 O O . LEU A 1 87 ? 17.813 0.059 -23.604 1.00 97.75 87 LEU A O 1
ATOM 672 N N . ASN A 1 88 ? 17.703 1.967 -22.430 1.00 98.00 88 ASN A N 1
ATOM 673 C CA . ASN A 1 88 ? 17.744 1.358 -21.112 1.00 98.00 88 ASN A CA 1
ATOM 674 C C . ASN A 1 88 ? 16.351 1.427 -20.482 1.00 98.00 88 ASN A C 1
ATOM 676 O O . ASN A 1 88 ? 15.789 2.514 -20.341 1.00 98.00 88 ASN A O 1
ATOM 680 N N . PHE A 1 89 ? 15.813 0.275 -20.103 1.00 98.12 89 PHE A N 1
ATOM 681 C CA . PHE A 1 89 ? 14.556 0.132 -19.392 1.00 98.12 89 PHE A CA 1
ATOM 682 C C . PHE A 1 89 ? 14.817 -0.366 -17.976 1.00 98.12 89 PHE A C 1
ATOM 684 O O . PHE A 1 89 ? 15.455 -1.397 -17.785 1.00 98.12 89 PHE A O 1
ATOM 691 N N . ARG A 1 90 ? 14.245 0.329 -16.993 1.00 98.06 90 ARG A N 1
ATOM 692 C CA . ARG A 1 90 ? 14.191 -0.110 -15.599 1.00 98.06 90 ARG A CA 1
ATOM 693 C C . ARG A 1 90 ? 12.751 -0.117 -15.123 1.00 98.06 90 ARG A C 1
ATOM 695 O O . ARG A 1 90 ? 12.114 0.937 -15.085 1.00 98.06 90 ARG A O 1
ATOM 702 N N . ASN A 1 91 ? 12.243 -1.286 -14.758 1.00 97.94 91 ASN A N 1
ATOM 703 C CA . ASN A 1 91 ? 10.899 -1.477 -14.234 1.00 97.94 91 ASN A CA 1
ATOM 704 C C . ASN A 1 91 ? 10.967 -1.996 -12.796 1.00 97.94 91 ASN A C 1
ATOM 706 O O . ASN A 1 91 ? 11.660 -2.972 -12.516 1.00 97.94 91 ASN A O 1
ATOM 710 N N . LEU A 1 92 ? 10.239 -1.328 -11.906 1.00 98.12 92 LEU A N 1
ATOM 711 C CA . LEU A 1 92 ? 9.963 -1.783 -10.551 1.00 98.12 92 LEU A CA 1
ATOM 712 C C . LEU A 1 92 ? 8.451 -1.955 -10.426 1.00 98.12 92 LEU A C 1
ATOM 714 O O . LEU A 1 92 ? 7.709 -0.979 -10.565 1.00 98.12 92 LEU A O 1
ATOM 718 N N . LEU A 1 93 ? 8.000 -3.179 -10.186 1.00 96.88 93 LEU A N 1
ATOM 719 C CA . LEU A 1 93 ? 6.598 -3.532 -9.993 1.00 96.88 93 LEU A CA 1
ATOM 720 C C . LEU A 1 93 ? 6.450 -4.222 -8.641 1.00 96.88 93 LEU A C 1
ATOM 722 O O . LEU A 1 93 ? 7.134 -5.200 -8.378 1.00 96.88 93 LEU A O 1
ATOM 726 N N . SER A 1 94 ? 5.529 -3.725 -7.827 1.00 96.25 94 SER A N 1
ATOM 727 C CA . SER A 1 94 ? 5.103 -4.355 -6.584 1.00 96.25 94 SER A CA 1
ATOM 728 C C . SER A 1 94 ? 3.638 -4.747 -6.713 1.00 96.25 94 SER A C 1
ATOM 730 O O . SER A 1 94 ? 2.813 -3.927 -7.139 1.00 96.25 94 SER A O 1
ATOM 732 N N . PHE A 1 95 ? 3.336 -5.999 -6.383 1.00 95.06 95 PHE A N 1
ATOM 733 C CA . PHE A 1 95 ? 1.995 -6.560 -6.346 1.00 95.06 95 PHE A CA 1
ATOM 734 C C . PHE A 1 95 ? 1.681 -7.064 -4.938 1.00 95.06 95 PHE A C 1
ATOM 736 O O . PHE A 1 95 ? 2.253 -8.047 -4.473 1.00 95.06 95 PHE A O 1
ATOM 743 N N . LEU A 1 96 ? 0.753 -6.388 -4.269 1.00 94.12 96 LEU A N 1
ATOM 744 C CA . LEU A 1 96 ? 0.272 -6.725 -2.940 1.00 94.12 96 LEU A CA 1
ATOM 745 C C . LEU A 1 96 ? -0.954 -7.639 -3.057 1.00 94.12 96 LEU A C 1
ATOM 747 O O . LEU A 1 96 ? -2.037 -7.225 -3.486 1.00 94.12 96 LEU A O 1
ATOM 751 N N . GLU A 1 97 ? -0.771 -8.894 -2.663 1.00 91.62 97 GLU A N 1
ATOM 752 C CA . GLU A 1 97 ? -1.804 -9.925 -2.704 1.00 91.62 97 GLU A CA 1
ATOM 753 C C . GLU A 1 97 ? -2.720 -9.820 -1.482 1.00 91.62 97 GLU A C 1
ATOM 755 O O . GLU A 1 97 ? -3.945 -9.690 -1.610 1.00 91.62 97 GLU A O 1
ATOM 760 N N . THR A 1 98 ? -2.114 -9.809 -0.295 1.00 90.31 98 THR A N 1
ATOM 761 C CA . THR A 1 98 ? -2.817 -9.792 0.988 1.00 90.31 98 THR A CA 1
ATOM 762 C C . THR A 1 98 ? -2.263 -8.692 1.871 1.00 90.31 98 THR A C 1
ATOM 764 O O . THR A 1 98 ? -1.052 -8.522 1.997 1.00 90.31 98 THR A O 1
ATOM 767 N N . TYR A 1 99 ? -3.174 -7.974 2.515 1.00 89.12 99 TYR A N 1
ATOM 768 C CA . TYR A 1 99 ? -2.860 -7.151 3.665 1.00 89.12 99 TYR A CA 1
ATOM 769 C C . TYR A 1 99 ? -4.027 -7.252 4.632 1.00 89.12 99 TYR A C 1
ATOM 771 O O . TYR A 1 99 ? -5.033 -6.573 4.445 1.00 89.12 99 TYR A O 1
ATOM 779 N N . ASP A 1 100 ? -3.907 -8.133 5.617 1.00 88.12 100 ASP A N 1
ATOM 780 C CA . ASP A 1 100 ? -4.966 -8.420 6.574 1.00 88.12 100 ASP A CA 1
ATOM 781 C C . ASP A 1 100 ? -4.581 -7.903 7.955 1.00 88.12 100 ASP A C 1
ATOM 783 O O . ASP A 1 100 ? -3.508 -8.210 8.477 1.00 88.12 100 ASP A O 1
ATOM 787 N N . LEU A 1 101 ? -5.489 -7.152 8.570 1.00 82.88 101 LEU A N 1
ATOM 788 C CA . LEU A 1 101 ? -5.342 -6.648 9.928 1.00 82.88 101 LEU A CA 1
ATOM 789 C C . LEU A 1 101 ? -6.296 -7.380 10.864 1.00 82.88 101 LEU A C 1
ATOM 791 O O . LEU A 1 101 ? -7.512 -7.368 10.675 1.00 82.88 101 LEU A O 1
ATOM 795 N N . LYS A 1 102 ? -5.755 -7.996 11.912 1.00 81.75 102 LYS A N 1
ATOM 796 C CA . LYS A 1 102 ? -6.528 -8.574 13.008 1.00 81.75 102 LYS A CA 1
ATOM 797 C C . LYS A 1 102 ? -6.269 -7.782 14.276 1.00 81.75 102 LYS A C 1
ATOM 799 O O . LYS A 1 102 ? -5.196 -7.874 14.869 1.00 81.75 102 LYS A O 1
ATOM 804 N N . ALA A 1 103 ? -7.274 -7.025 14.698 1.00 72.94 103 ALA A N 1
ATOM 805 C CA . ALA A 1 103 ? -7.104 -6.117 15.816 1.00 72.94 103 ALA A CA 1
ATOM 806 C C . ALA A 1 103 ? -7.117 -6.824 17.177 1.00 72.94 103 ALA A C 1
ATOM 808 O O . ALA A 1 103 ? -6.242 -6.599 17.992 1.00 72.94 103 ALA A O 1
ATOM 809 N N . THR A 1 104 ? -8.021 -7.768 17.406 1.00 73.19 104 THR A N 1
ATOM 810 C CA . THR A 1 104 ? -8.019 -8.607 18.616 1.00 73.19 104 THR A CA 1
ATOM 811 C C . THR A 1 104 ? -8.412 -10.034 18.247 1.00 73.19 104 THR A C 1
ATOM 813 O O . THR A 1 104 ? -8.854 -10.300 17.127 1.00 73.19 104 THR A O 1
ATOM 816 N N . ALA A 1 105 ? -8.238 -10.991 19.163 1.00 72.19 105 ALA A N 1
ATOM 817 C CA . ALA A 1 105 ? -8.538 -12.398 18.891 1.00 72.19 105 ALA A CA 1
ATOM 818 C C . ALA A 1 105 ? -10.003 -12.638 18.471 1.00 72.19 105 ALA A C 1
ATOM 820 O O . ALA A 1 105 ? -10.252 -13.509 17.633 1.00 72.19 105 ALA A O 1
ATOM 821 N N . ASP A 1 106 ? -10.928 -11.846 19.018 1.00 73.62 106 ASP A N 1
ATOM 822 C CA . ASP A 1 106 ? -12.379 -11.906 18.819 1.00 73.62 106 ASP A CA 1
ATOM 823 C C . ASP A 1 106 ? -12.894 -11.080 17.625 1.00 73.62 106 ASP A C 1
ATOM 825 O O . ASP A 1 106 ? -14.074 -11.164 17.277 1.00 73.62 106 ASP A O 1
ATOM 829 N N . ILE A 1 107 ? -12.022 -10.317 16.958 1.00 73.94 107 ILE A N 1
ATOM 830 C CA . ILE A 1 107 ? -12.366 -9.522 15.774 1.00 73.94 107 ILE A CA 1
ATOM 831 C C . ILE A 1 107 ? -11.921 -10.274 14.502 1.00 73.94 107 ILE A C 1
ATOM 833 O O . ILE A 1 107 ? -10.775 -10.729 14.433 1.00 73.94 107 ILE A O 1
ATOM 837 N N . PRO A 1 108 ? -12.794 -10.436 13.481 1.00 77.25 108 PRO A N 1
ATOM 838 C CA . PRO A 1 108 ? -12.402 -10.973 12.182 1.00 77.25 108 PRO A CA 1
ATOM 839 C C . PRO A 1 108 ? -11.297 -10.142 11.530 1.00 77.25 108 PRO A C 1
ATOM 841 O O . PRO A 1 108 ? -11.172 -8.946 11.784 1.00 77.25 108 PRO A O 1
ATOM 844 N N . LYS A 1 109 ? -10.516 -10.777 10.657 1.00 82.81 109 LYS A N 1
ATOM 845 C CA . LYS A 1 109 ? -9.518 -10.073 9.848 1.00 82.81 109 LYS A CA 1
ATOM 846 C C . LYS A 1 109 ? -10.201 -9.029 8.960 1.00 82.81 109 LYS A C 1
ATOM 848 O O . LYS A 1 109 ? -11.251 -9.299 8.378 1.00 82.81 109 LYS A O 1
ATOM 853 N N . ILE A 1 110 ? -9.587 -7.859 8.855 1.00 82.62 110 ILE A N 1
ATOM 854 C CA . ILE A 1 110 ? -9.982 -6.774 7.962 1.00 82.62 110 ILE A CA 1
ATOM 855 C C . ILE A 1 110 ? -9.031 -6.809 6.769 1.00 82.62 110 ILE A C 1
ATOM 857 O O . ILE A 1 110 ? -7.826 -6.642 6.947 1.00 82.62 110 ILE A O 1
ATOM 861 N N . ALA A 1 111 ? -9.570 -7.028 5.571 1.00 85.75 111 ALA A N 1
ATOM 862 C CA . ALA A 1 111 ? -8.795 -7.001 4.337 1.00 85.75 111 ALA A CA 1
ATOM 863 C C . ALA A 1 111 ? -8.549 -5.548 3.914 1.00 85.75 111 ALA A C 1
ATOM 865 O O . ALA A 1 111 ? -9.475 -4.835 3.529 1.00 85.75 111 ALA A O 1
ATOM 866 N N . CYS A 1 112 ? -7.296 -5.119 3.991 1.00 84.19 112 CYS A N 1
ATOM 867 C CA . CYS A 1 112 ? -6.870 -3.756 3.707 1.00 84.19 112 CYS A CA 1
ATOM 868 C C . CYS A 1 112 ? -6.175 -3.590 2.355 1.00 84.19 112 CYS A C 1
ATOM 870 O O . CYS A 1 112 ? -6.066 -2.466 1.879 1.00 84.19 112 CYS A O 1
ATOM 872 N N . ALA A 1 113 ? -5.769 -4.674 1.685 1.00 85.31 113 ALA A N 1
ATOM 873 C CA . ALA A 1 113 ? -5.151 -4.586 0.361 1.00 85.31 113 ALA A CA 1
ATOM 874 C C . ALA A 1 113 ? -6.110 -3.973 -0.681 1.00 85.31 113 ALA A C 1
ATOM 876 O O . ALA A 1 113 ? -7.160 -4.547 -0.995 1.00 85.31 113 ALA A O 1
ATOM 877 N N . GLY A 1 114 ? -5.722 -2.829 -1.254 1.00 81.00 114 GLY A N 1
ATOM 878 C CA . GLY A 1 114 ? -6.549 -2.036 -2.174 1.00 81.00 114 GLY A CA 1
ATOM 879 C C . GLY A 1 114 ? -7.707 -1.310 -1.484 1.00 81.00 114 GLY A C 1
ATOM 880 O O . GLY A 1 114 ? -8.712 -0.992 -2.109 1.00 81.00 114 GLY A O 1
ATOM 881 N N . SER A 1 115 ? -7.628 -1.134 -0.165 1.00 82.44 115 SER A N 1
ATOM 882 C CA . SER A 1 115 ? -8.631 -0.439 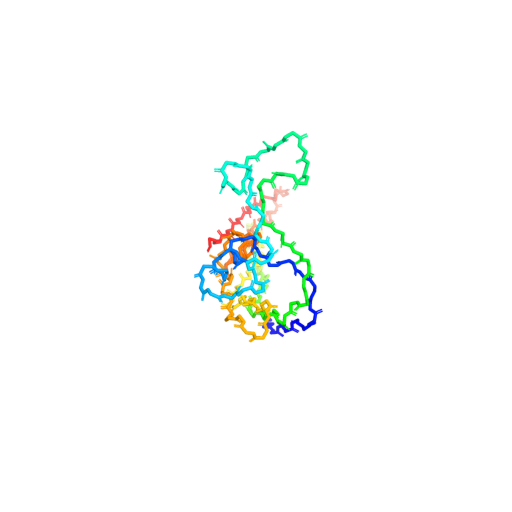0.638 1.00 82.44 115 SER A CA 1
ATOM 883 C C . SER A 1 115 ? -7.973 0.646 1.484 1.00 82.44 115 SER A C 1
ATOM 885 O O . SER A 1 115 ? -6.787 0.595 1.815 1.00 82.44 115 SER A O 1
ATOM 887 N N . TRP A 1 116 ? -8.751 1.673 1.801 1.00 78.56 116 TRP A N 1
ATOM 888 C CA . TRP A 1 116 ? -8.328 2.825 2.590 1.00 78.56 116 TRP A CA 1
ATOM 889 C C . TRP A 1 116 ? -9.497 3.312 3.445 1.00 78.56 116 TRP A C 1
ATOM 891 O O . TRP A 1 116 ? -10.649 2.959 3.192 1.00 78.56 116 TRP A O 1
ATOM 901 N N . GLY A 1 117 ? -9.202 4.124 4.457 1.00 73.56 117 GLY A N 1
ATOM 902 C CA . GLY A 1 117 ? -10.204 4.660 5.379 1.00 73.56 117 GLY A CA 1
ATOM 903 C C . GLY A 1 117 ? -9.940 4.215 6.809 1.00 73.56 117 GLY A C 1
ATOM 904 O O . GLY A 1 117 ? -8.929 3.582 7.090 1.00 73.56 117 GLY A O 1
ATOM 905 N N . TYR A 1 118 ? -10.836 4.556 7.728 1.00 68.31 118 TYR A N 1
ATOM 906 C CA . TYR A 1 118 ? -10.565 4.475 9.164 1.00 68.31 118 TYR A CA 1
ATOM 907 C C . TYR A 1 118 ? -10.041 3.118 9.661 1.00 68.31 118 TYR A C 1
ATOM 909 O O . TYR A 1 118 ? -9.128 3.091 10.480 1.00 68.31 118 TYR A O 1
ATOM 917 N N . SER A 1 119 ? -10.543 1.997 9.135 1.00 69.38 119 SER A N 1
ATOM 918 C CA . SER A 1 119 ? -10.109 0.651 9.536 1.00 69.38 119 SER A CA 1
ATOM 919 C C . SER A 1 119 ? -8.775 0.191 8.931 1.00 69.38 119 SER A C 1
ATOM 921 O O . SER A 1 119 ? -8.160 -0.723 9.471 1.00 69.38 119 SER A O 1
ATOM 923 N N . CYS A 1 120 ? -8.336 0.789 7.819 1.00 75.00 120 CYS A N 1
ATOM 924 C CA . CYS A 1 120 ? -7.134 0.386 7.070 1.00 75.00 120 CYS A CA 1
ATOM 925 C C . CYS A 1 120 ? -6.066 1.486 6.978 1.00 75.00 120 CYS A C 1
ATOM 927 O O . CYS A 1 120 ? -4.963 1.246 6.496 1.00 75.00 120 CYS A O 1
ATOM 929 N N . GLY A 1 121 ? -6.376 2.689 7.463 1.00 77.38 121 GLY A N 1
ATOM 930 C CA . GLY A 1 121 ? -5.492 3.842 7.468 1.00 77.38 121 GLY A CA 1
ATOM 931 C C . GLY A 1 121 ? -5.208 4.379 6.067 1.00 77.38 121 GLY A C 1
ATOM 932 O O . GLY A 1 121 ? -6.119 4.719 5.302 1.00 77.38 121 GLY A O 1
ATOM 933 N N . THR A 1 122 ? -3.916 4.517 5.769 1.00 75.88 122 THR A N 1
ATOM 934 C CA . THR A 1 122 ? -3.425 5.059 4.504 1.00 75.88 122 THR A CA 1
ATOM 935 C C . THR A 1 122 ? -3.687 4.094 3.346 1.00 75.88 122 THR A C 1
ATOM 937 O O . THR A 1 122 ? -3.741 2.881 3.547 1.00 75.88 122 THR A O 1
ATOM 940 N N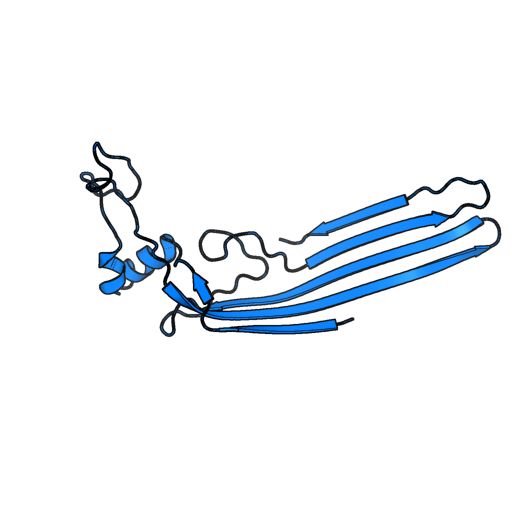 . PRO A 1 123 ? -3.829 4.604 2.109 1.00 78.69 123 PRO A N 1
ATOM 941 C CA . PRO A 1 123 ? -4.009 3.743 0.951 1.00 78.69 123 PRO A CA 1
ATOM 942 C C . PRO A 1 123 ? -2.876 2.727 0.825 1.00 78.69 123 PRO A C 1
ATOM 944 O O . PRO A 1 123 ? -1.699 3.100 0.800 1.00 78.69 123 PRO A O 1
ATOM 947 N N . THR A 1 124 ? -3.246 1.453 0.686 1.00 85.31 124 THR A N 1
ATOM 948 C CA . THR A 1 124 ? -2.324 0.350 0.389 1.00 85.31 124 THR A CA 1
ATOM 949 C C . THR A 1 124 ? -2.652 -0.250 -0.984 1.00 85.31 124 THR A C 1
ATOM 951 O O . THR A 1 124 ? -3.375 -1.240 -1.087 1.00 85.31 124 THR A O 1
ATOM 954 N N . PRO A 1 125 ? -2.157 0.375 -2.071 1.00 87.75 125 PRO A N 1
ATOM 955 C CA . PRO A 1 125 ? -2.418 -0.061 -3.438 1.00 87.75 125 PRO A CA 1
ATOM 956 C C . PRO A 1 125 ? -2.035 -1.517 -3.662 1.00 87.75 125 PRO A C 1
ATOM 958 O O . PRO A 1 125 ? -0.947 -1.939 -3.263 1.00 87.75 125 PRO A O 1
ATOM 961 N N . ARG A 1 126 ? -2.878 -2.252 -4.392 1.00 92.69 126 ARG A N 1
ATOM 962 C CA . ARG A 1 126 ? -2.538 -3.608 -4.841 1.00 92.69 126 ARG A CA 1
ATOM 963 C C . ARG A 1 126 ? -1.399 -3.615 -5.845 1.00 92.69 126 ARG A C 1
ATOM 965 O O . ARG A 1 126 ? -0.603 -4.540 -5.845 1.00 92.69 126 ARG A O 1
ATOM 972 N N . ILE A 1 127 ? -1.314 -2.602 -6.702 1.00 94.62 127 ILE A N 1
ATOM 973 C CA . ILE A 1 127 ? -0.268 -2.507 -7.719 1.00 94.62 127 ILE A CA 1
ATOM 974 C C . ILE A 1 127 ? 0.437 -1.165 -7.603 1.00 94.62 127 ILE A C 1
ATOM 976 O O . ILE A 1 127 ? -0.194 -0.106 -7.620 1.00 94.62 127 ILE A O 1
ATOM 980 N N . ARG A 1 128 ? 1.769 -1.204 -7.567 1.00 95.88 128 ARG A N 1
ATOM 981 C CA . ARG A 1 128 ? 2.625 -0.025 -7.723 1.00 95.88 128 ARG A CA 1
ATOM 982 C C . ARG A 1 128 ? 3.662 -0.311 -8.791 1.00 95.88 128 ARG A C 1
ATOM 984 O O . ARG A 1 128 ? 4.434 -1.253 -8.662 1.00 95.88 128 ARG A O 1
ATOM 991 N N . ASN A 1 129 ? 3.702 0.507 -9.835 1.00 97.56 129 ASN A N 1
ATOM 992 C CA . ASN A 1 129 ? 4.675 0.377 -10.907 1.00 97.56 129 ASN A CA 1
ATOM 993 C C . ASN A 1 129 ? 5.417 1.686 -11.166 1.00 97.56 129 ASN A C 1
ATOM 995 O O . ASN A 1 129 ? 4.822 2.764 -11.222 1.00 97.56 129 ASN A O 1
ATOM 999 N N . ILE A 1 130 ? 6.724 1.567 -11.370 1.00 98.19 130 ILE A N 1
ATOM 1000 C CA . ILE A 1 130 ? 7.583 2.629 -11.870 1.00 98.19 130 ILE A CA 1
ATOM 1001 C C . ILE A 1 130 ? 8.391 2.051 -13.028 1.00 98.19 130 ILE A C 1
ATOM 1003 O O . ILE A 1 130 ? 9.239 1.185 -12.824 1.00 98.19 130 ILE A O 1
ATOM 1007 N N . LEU A 1 131 ? 8.155 2.558 -14.234 1.00 98.19 131 LEU A N 1
ATOM 1008 C CA . LEU A 1 131 ? 8.928 2.225 -15.425 1.00 98.19 131 LEU A CA 1
ATOM 1009 C C . LEU A 1 131 ? 9.689 3.463 -15.885 1.00 98.19 131 LEU A C 1
ATOM 1011 O O . LEU A 1 131 ? 9.094 4.510 -16.132 1.00 98.19 131 LEU A O 1
ATOM 1015 N N . ARG A 1 132 ? 11.002 3.341 -16.045 1.00 98.38 132 ARG A N 1
ATOM 1016 C CA . ARG A 1 132 ? 11.833 4.355 -16.690 1.00 98.38 132 ARG A CA 1
ATOM 1017 C C . ARG A 1 132 ? 12.414 3.795 -17.976 1.00 98.38 132 ARG A C 1
ATOM 1019 O O . ARG A 1 132 ? 13.019 2.730 -17.953 1.00 98.38 132 ARG A O 1
ATOM 1026 N N . ALA A 1 133 ? 12.277 4.549 -19.057 1.00 98.12 133 ALA A N 1
ATOM 1027 C CA . ALA A 1 133 ? 12.990 4.322 -20.304 1.00 98.12 133 ALA A CA 1
ATOM 1028 C C . ALA A 1 133 ? 13.934 5.502 -20.553 1.00 98.12 133 ALA A C 1
ATOM 1030 O O . ALA A 1 133 ? 13.493 6.650 -20.556 1.00 98.12 133 ALA A O 1
ATOM 1031 N N . THR A 1 134 ? 15.218 5.236 -20.761 1.00 98.19 134 THR A N 1
ATOM 1032 C CA . THR A 1 134 ? 16.229 6.250 -21.075 1.00 98.19 134 THR A CA 1
ATOM 1033 C C . THR A 1 134 ? 16.899 5.888 -22.386 1.00 98.19 134 THR A C 1
ATOM 1035 O O . THR A 1 134 ? 17.424 4.785 -22.534 1.00 98.19 134 THR A O 1
ATOM 1038 N N . TRP A 1 135 ? 16.912 6.818 -23.335 1.00 98.19 135 TRP A N 1
ATOM 1039 C CA . TRP A 1 135 ? 17.648 6.642 -24.577 1.00 98.19 135 TRP A CA 1
ATOM 1040 C C . TRP A 1 135 ? 19.046 7.226 -24.436 1.00 98.19 135 TRP A C 1
ATOM 1042 O O . TRP A 1 135 ? 19.207 8.418 -24.209 1.00 98.19 135 TRP A O 1
ATOM 1052 N N . LEU A 1 136 ? 20.064 6.386 -24.566 1.00 96.88 136 LEU A N 1
ATOM 1053 C CA . LEU A 1 136 ? 21.460 6.799 -24.591 1.00 96.88 136 LEU A CA 1
ATOM 1054 C C . LEU A 1 136 ? 21.856 7.008 -26.051 1.00 96.88 136 LEU A C 1
ATOM 1056 O O . LEU A 1 136 ? 22.262 6.061 -26.728 1.00 96.88 136 LEU A O 1
ATOM 1060 N N . SER A 1 137 ? 21.662 8.229 -26.556 1.00 96.31 137 SER A N 1
ATOM 1061 C CA . SER A 1 137 ? 21.958 8.529 -27.956 1.00 96.31 137 SER A CA 1
ATOM 1062 C C . SER A 1 137 ? 23.462 8.781 -28.174 1.00 96.31 137 SER A C 1
ATOM 1064 O O . SER A 1 137 ? 24.121 9.357 -27.302 1.00 96.31 137 SER A O 1
ATOM 1066 N N . PRO A 1 138 ? 24.024 8.428 -29.346 1.00 94.94 138 PRO A N 1
ATOM 1067 C CA . PRO A 1 138 ? 25.430 8.696 -29.665 1.00 94.94 138 PRO A CA 1
ATOM 1068 C C . PRO A 1 138 ? 25.763 10.187 -29.818 1.00 94.94 138 PRO A C 1
ATOM 1070 O O . PRO A 1 138 ? 26.933 10.554 -29.843 1.00 94.94 138 PRO A O 1
ATOM 1073 N N . TRP A 1 139 ? 24.750 11.050 -29.926 1.00 95.19 139 TRP A N 1
ATOM 1074 C CA . TRP A 1 139 ? 24.903 12.492 -30.150 1.00 95.19 139 TRP A CA 1
ATOM 1075 C C . TRP A 1 139 ? 24.952 13.307 -28.850 1.00 95.19 139 TRP A C 1
ATOM 1077 O O . TRP A 1 139 ? 24.795 14.523 -28.878 1.00 95.19 139 TRP A O 1
ATOM 1087 N N . GLY A 1 140 ? 25.126 12.650 -27.699 1.00 90.50 140 GLY A N 1
ATOM 1088 C CA . GLY A 1 140 ? 25.206 13.313 -26.393 1.00 90.50 140 GLY A CA 1
ATOM 1089 C C . GLY A 1 140 ? 23.854 13.716 -25.789 1.00 90.50 140 GLY A C 1
ATOM 1090 O O . GLY A 1 140 ? 23.819 14.229 -24.675 1.00 90.50 140 GLY A O 1
ATOM 1091 N N . LEU A 1 141 ? 22.735 13.448 -26.472 1.00 95.00 141 LEU A N 1
ATOM 1092 C CA . LEU A 1 141 ? 21.384 13.620 -25.929 1.00 95.00 141 LEU A CA 1
ATOM 1093 C C . LEU A 1 141 ? 20.961 12.365 -25.145 1.00 95.00 141 LEU A C 1
ATOM 1095 O O . LEU A 1 141 ? 21.123 11.247 -25.642 1.00 95.00 141 LEU A O 1
ATOM 1099 N N . GLN A 1 142 ? 20.374 12.537 -23.956 1.00 96.44 142 GLN A N 1
ATOM 1100 C CA . GLN A 1 142 ? 19.843 11.429 -23.150 1.00 96.44 142 GLN A CA 1
ATOM 1101 C C . GLN A 1 142 ? 18.411 11.686 -22.657 1.00 96.44 142 GLN A C 1
ATOM 1103 O O . GLN A 1 142 ? 18.197 11.959 -21.472 1.00 96.44 142 GLN A O 1
ATOM 1108 N N . PRO A 1 143 ? 17.400 11.646 -23.540 1.00 97.12 143 PRO A N 1
ATOM 1109 C CA . PRO A 1 143 ? 16.024 11.835 -23.113 1.00 97.12 143 PRO A CA 1
ATOM 1110 C C . PRO A 1 143 ? 15.553 10.628 -22.293 1.00 97.12 143 PRO A C 1
ATOM 1112 O O . PRO A 1 143 ? 15.935 9.482 -22.555 1.00 97.12 143 PRO A O 1
ATOM 1115 N N . SER A 1 144 ? 14.696 10.883 -21.304 1.00 97.50 144 SER A N 1
ATOM 1116 C CA . SER A 1 144 ? 14.095 9.829 -20.488 1.00 97.50 144 SER A CA 1
ATOM 1117 C C . SER A 1 144 ? 12.597 10.035 -20.302 1.00 97.50 144 SER A C 1
ATOM 1119 O O . SER A 1 144 ? 12.122 11.163 -20.187 1.00 97.50 144 SER A O 1
ATOM 1121 N N . LEU A 1 145 ? 11.867 8.924 -20.257 1.00 98.00 145 LEU A N 1
ATOM 1122 C CA . LEU A 1 145 ? 10.447 8.848 -19.953 1.00 98.00 145 LEU A CA 1
ATOM 1123 C C . LEU A 1 145 ? 10.273 8.090 -18.637 1.00 98.00 145 LEU A C 1
ATOM 1125 O O . LEU A 1 145 ? 10.831 7.005 -18.462 1.00 98.00 145 LEU A O 1
ATOM 1129 N N . LEU A 1 146 ? 9.492 8.659 -17.721 1.00 98.12 146 LEU A N 1
ATOM 1130 C CA . LEU A 1 146 ? 9.112 8.021 -16.466 1.00 98.12 146 LEU A CA 1
ATOM 1131 C C . LEU A 1 146 ? 7.600 7.799 -16.452 1.00 98.12 146 LEU A C 1
ATOM 1133 O O . LEU A 1 146 ? 6.831 8.755 -16.457 1.00 98.12 146 LEU A O 1
ATOM 1137 N N . TRP A 1 147 ? 7.197 6.539 -16.379 1.00 97.81 147 TRP A N 1
ATOM 1138 C CA . TRP A 1 147 ? 5.825 6.113 -16.154 1.00 97.81 147 TRP A CA 1
ATOM 1139 C C . TRP A 1 147 ? 5.654 5.670 -14.702 1.00 97.81 147 TRP A C 1
ATOM 1141 O O . TRP A 1 147 ? 6.489 4.942 -14.157 1.00 97.81 147 TRP A O 1
ATOM 1151 N N . ARG A 1 148 ? 4.569 6.117 -14.067 1.00 97.25 148 ARG A N 1
ATOM 1152 C CA . ARG A 1 148 ? 4.184 5.717 -12.712 1.00 97.25 148 ARG A CA 1
ATOM 1153 C C . ARG A 1 148 ? 2.719 5.310 -12.708 1.00 97.25 148 ARG A C 1
ATOM 1155 O O . ARG A 1 148 ? 1.879 6.081 -13.159 1.00 97.25 148 ARG A O 1
ATOM 1162 N N . TYR A 1 149 ? 2.431 4.131 -12.169 1.00 95.88 149 TYR A N 1
ATOM 1163 C CA . TYR A 1 149 ? 1.073 3.627 -11.992 1.00 95.88 149 TYR A CA 1
ATOM 1164 C C . TYR A 1 149 ? 0.867 3.155 -10.556 1.00 95.88 149 TYR A C 1
ATOM 1166 O O . TYR A 1 149 ? 1.730 2.497 -9.974 1.00 95.88 149 TYR A O 1
ATOM 1174 N N . ILE A 1 150 ? -0.273 3.521 -9.987 1.00 94.75 150 ILE A N 1
ATOM 1175 C CA . ILE A 1 150 ? -0.704 3.132 -8.650 1.00 94.75 150 ILE A CA 1
ATOM 1176 C C . ILE A 1 150 ? -2.168 2.734 -8.793 1.00 94.75 150 ILE A C 1
ATOM 1178 O O . ILE A 1 150 ? -2.966 3.546 -9.262 1.00 94.75 150 ILE A O 1
ATOM 1182 N N . SER A 1 151 ? -2.508 1.491 -8.451 1.00 89.00 151 SER A N 1
ATOM 1183 C CA . SER A 1 151 ? -3.910 1.079 -8.432 1.00 89.00 151 SER A CA 1
ATOM 1184 C C . SER A 1 151 ? -4.619 1.661 -7.213 1.00 89.00 151 SER A C 1
ATOM 1186 O O . SER A 1 151 ? -3.995 1.964 -6.195 1.00 89.00 151 SER A O 1
ATOM 1188 N N . THR A 1 152 ? -5.936 1.786 -7.312 1.00 70.69 152 THR A N 1
ATOM 1189 C CA . THR A 1 152 ? -6.791 1.824 -6.123 1.00 70.69 152 THR A CA 1
ATOM 1190 C C . THR A 1 152 ? -6.779 0.476 -5.418 1.00 70.69 152 THR A C 1
ATOM 1192 O O . THR A 1 152 ? -6.594 -0.553 -6.118 1.00 70.69 152 THR A O 1
#

Nearest PDB structures (foldseek):
  6z8i-assembly1_B  TM=6.277E-01  e=5.301E+00  Bacteroides thetaiotaomicron VPI-5482
  3cin-assembly1_A  TM=5.711E-01  e=2.516E+00  Thermotoga maritima MSB8

Sequence (152 aa):
MDYFDIELKGGVGALSPELVLNRCLDGKTSQCDKVRRGPSGDLWLPSDRVETTGHVEAVLENLAVAEVRGYDFAIDYMLNLGRYGSLNFRNLLSFLETYDLKATADIPKIACAGSWGYSCGTPTPRIRNILRATWLSPWGLQPSLLWRYIST

Mean predicted aligned error: 8.09 Å

Secondary structure (DSSP, 8-state):
-EEEEEEEEEEEEEPPHHHHHHHHHTT-HHHHTTEE--TTS-SS---SSGGGS-EE---EEE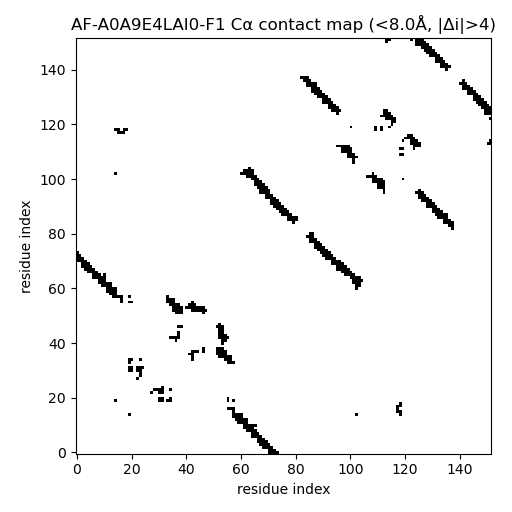EEEEEEEEEEEEEEEEEE-GGG-EEEEEEEEEEEEEEEEE-STTSPPEE-TT--BTTTBS---SEEEEEEEEEE-TTS---EEEEEEE--

Foldseek 3Di:
DDKDKDKDAQDKDWAFLVNLVVVVVVPPVVSVVQFQAAPVRDQADDDPDPNRHRHGRGDIDRWGMWIWIWDWDWDWDWAQPDLFGIKIKIKIKIATDFTWTGRDPPDDTDTQEQHDDRRNHDHHFRMWMWMKIWRPGPVRDIDMDIDIDTHD

Solvent-accessible surface area (backbone atoms only — not comparable to full-atom values): 8149 Å² total; per-residue (Å²): 109,49,77,49,79,46,78,46,68,73,42,76,42,55,56,32,49,65,58,38,51,51,39,26,76,74,64,40,62,83,37,40,77,32,54,38,60,16,93,88,65,42,56,67,56,82,51,99,40,79,93,48,26,12,34,56,65,53,56,73,38,69,20,47,36,37,39,40,31,36,40,40,37,70,47,78,48,76,46,78,56,66,95,62,26,33,41,38,36,42,35,43,38,39,40,44,72,42,29,34,42,22,56,38,92,91,44,72,69,42,80,23,52,41,30,60,43,77,87,47,49,65,78,38,46,26,36,40,37,39,38,37,41,36,38,48,36,80,84,79,51,68,59,69,49,79,50,77,50,70,44,98

Radius of gyration: 24.26 Å; Cα contacts (8 Å, |Δi|>4): 355; chains: 1; bounding box: 53×37×64 Å